Protein AF-A0A846PPT0-F1 (afdb_monomer)

Radius of gyration: 14.46 Å; Cα contacts (8 Å, |Δi|>4): 145; chains: 1; bounding box: 34×31×43 Å

Secondary structure (DSSP, 8-state):
--TTHHHHHHHHHHHHHHHHHTT--EEEPTTTTTS-BTTBTT-SEEETTTEEEEEEEES-SS-----HHHHHHHHTTS-SEEEEEETT-S--EEEEHHHHHHHHHHHHHTT-

Mean predicted aligned error: 6.49 Å

Nearest PDB structures (foldseek):
  4tkd-assembly1_B  TM=4.671E-01  e=8.811E-03  Saccharolobus solfataricus P2
  7zrz-assembly1_CP1  TM=5.726E-01  e=1.284E-01  Homo sapiens
  6p78-assembly1_A  TM=3.214E-01  e=3.419E+00  Thomasclavelia spiroformis DSM 1552

pLDDT: mean 82.89, std 12.21, range [38.38, 95.19]

Sequence (112 aa):
MVKSYARGRRFEYHVVDKLAKHGIRSRRVALSGRQPSEDIPNADIVVEEKFLGKAKTTKAKKYVSFPEKEILELENKELNFLVFNFSRTNPFVVIRFEDFAELVKLWKERKG

Structure (mmCIF, N/CA/C/O backbone):
data_AF-A0A846PPT0-F1
#
_entry.id   AF-A0A846PPT0-F1
#
loop_
_atom_site.group_PDB
_atom_site.id
_atom_site.type_symbol
_atom_site.label_atom_id
_atom_site.label_alt_id
_atom_site.label_comp_id
_atom_site.label_asym_id
_atom_site.label_entity_id
_atom_site.label_se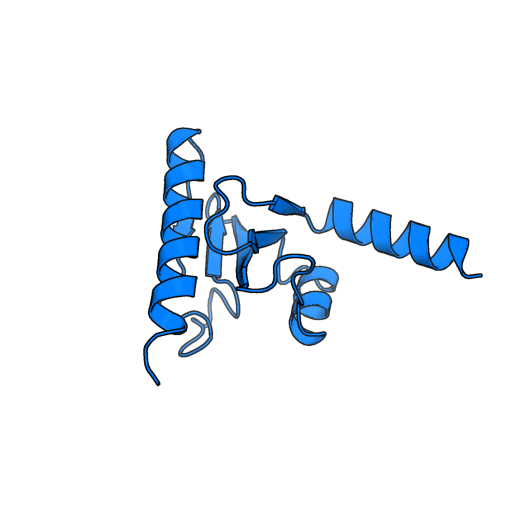q_id
_atom_site.pdbx_PDB_ins_code
_atom_site.Cartn_x
_atom_site.Cartn_y
_atom_site.Cartn_z
_atom_site.occupancy
_atom_site.B_iso_or_equiv
_atom_site.auth_seq_id
_atom_site.auth_comp_id
_atom_site.auth_asym_id
_atom_site.auth_atom_id
_atom_site.pdbx_PDB_model_num
ATOM 1 N N . MET A 1 1 ? 4.794 8.651 -24.403 1.00 38.38 1 MET A N 1
ATOM 2 C CA . MET A 1 1 ? 4.647 8.838 -22.937 1.00 38.38 1 MET A CA 1
ATOM 3 C C . MET A 1 1 ? 3.668 7.848 -22.257 1.00 38.38 1 MET A C 1
ATOM 5 O O . MET A 1 1 ? 3.100 8.157 -21.224 1.00 38.38 1 MET A O 1
ATOM 9 N N . VAL A 1 2 ? 3.525 6.599 -22.739 1.00 44.81 2 VAL A N 1
ATOM 10 C CA . VAL A 1 2 ? 2.479 5.644 -22.268 1.00 44.81 2 VAL A CA 1
ATOM 11 C C . VAL A 1 2 ? 3.027 4.508 -21.369 1.00 44.81 2 VAL A C 1
ATOM 13 O O . VAL A 1 2 ? 2.281 3.778 -20.723 1.00 44.81 2 VAL A O 1
ATOM 16 N N . LYS A 1 3 ? 4.356 4.357 -21.266 1.00 45.97 3 LYS A N 1
ATOM 17 C CA . LYS A 1 3 ? 4.997 3.164 -20.669 1.00 45.97 3 LYS A CA 1
ATOM 18 C C . LYS A 1 3 ? 4.944 3.081 -19.129 1.00 45.97 3 LYS A C 1
ATOM 20 O O . LYS A 1 3 ? 5.145 1.988 -18.601 1.00 45.97 3 LYS A O 1
ATOM 25 N N . SER A 1 4 ? 4.705 4.187 -18.414 1.00 59.22 4 SER A N 1
ATOM 26 C CA . SER A 1 4 ? 4.700 4.203 -16.935 1.00 59.22 4 SER A CA 1
ATOM 27 C C . SER A 1 4 ? 3.398 3.633 -16.352 1.00 59.22 4 SER A C 1
ATOM 29 O O . SER A 1 4 ? 3.433 2.740 -15.508 1.00 59.22 4 SER A O 1
ATOM 31 N N . TYR A 1 5 ? 2.246 4.038 -16.898 1.00 63.97 5 TYR A N 1
ATOM 32 C CA . TYR A 1 5 ? 0.921 3.603 -16.431 1.00 63.97 5 TYR A CA 1
ATOM 33 C C . TYR A 1 5 ? 0.687 2.097 -16.582 1.00 63.97 5 TYR A C 1
ATOM 35 O O . TYR A 1 5 ? 0.180 1.446 -15.674 1.00 63.97 5 TYR A O 1
ATOM 43 N N . ALA A 1 6 ? 1.132 1.511 -17.696 1.00 77.75 6 ALA A N 1
ATOM 44 C CA . ALA A 1 6 ? 1.032 0.068 -17.919 1.00 77.75 6 ALA A CA 1
ATOM 45 C C . ALA A 1 6 ? 1.857 -0.759 -16.913 1.00 77.75 6 ALA A C 1
ATOM 47 O O . ALA A 1 6 ? 1.697 -1.975 -16.825 1.00 77.75 6 ALA A O 1
ATOM 48 N N . ARG A 1 7 ? 2.796 -0.136 -16.192 1.00 82.62 7 ARG A N 1
ATOM 49 C CA . ARG A 1 7 ? 3.618 -0.810 -15.186 1.00 82.62 7 ARG A CA 1
ATOM 50 C C . ARG A 1 7 ? 2.969 -0.775 -13.807 1.00 82.62 7 ARG A C 1
ATOM 52 O O . ARG A 1 7 ? 2.876 -1.838 -13.208 1.00 82.62 7 ARG A O 1
ATOM 59 N N . GLY A 1 8 ? 2.502 0.393 -13.359 1.00 86.38 8 GLY A N 1
ATOM 60 C CA . GLY A 1 8 ? 1.742 0.520 -12.106 1.00 86.38 8 GLY A CA 1
ATOM 61 C C . GLY A 1 8 ? 0.535 -0.415 -12.103 1.00 86.38 8 GLY A C 1
ATOM 62 O O . GLY A 1 8 ? 0.443 -1.298 -11.259 1.00 86.38 8 GLY A O 1
ATOM 63 N N . ARG A 1 9 ? -0.246 -0.386 -13.190 1.00 88.12 9 ARG A N 1
ATOM 64 C CA . ARG A 1 9 ? -1.396 -1.281 -13.363 1.00 88.12 9 ARG A CA 1
ATOM 65 C C . ARG A 1 9 ? -1.033 -2.764 -13.269 1.00 88.12 9 ARG A C 1
ATOM 67 O O . ARG A 1 9 ? -1.735 -3.541 -12.634 1.00 88.12 9 ARG A O 1
ATOM 74 N N . ARG A 1 10 ? 0.062 -3.192 -13.907 1.00 89.31 10 ARG A N 1
ATOM 75 C CA . ARG A 1 10 ? 0.518 -4.592 -13.811 1.00 89.31 10 ARG A CA 1
ATOM 76 C C . ARG A 1 10 ? 0.918 -4.966 -12.390 1.00 89.3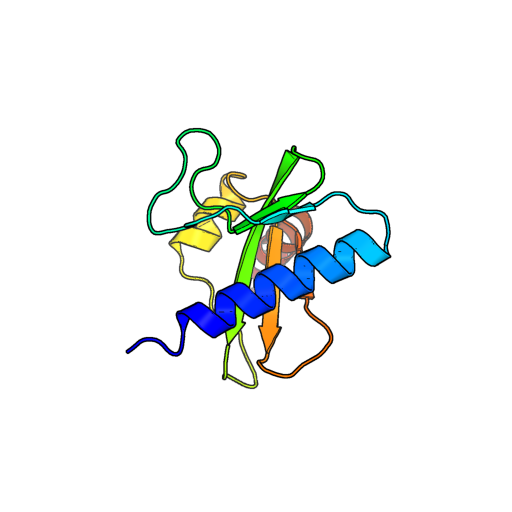1 10 ARG A C 1
ATOM 78 O O . ARG A 1 10 ? 0.663 -6.089 -11.976 1.00 89.31 10 ARG A O 1
ATOM 85 N N . PHE A 1 11 ? 1.531 -4.039 -11.662 1.00 90.81 11 PHE A N 1
ATOM 86 C CA . PHE A 1 11 ? 1.889 -4.257 -10.269 1.00 90.81 11 PHE A CA 1
ATOM 87 C C . PHE A 1 11 ? 0.649 -4.381 -9.376 1.00 90.81 11 PHE A C 1
ATOM 89 O O . PHE A 1 11 ? 0.550 -5.345 -8.632 1.00 90.81 11 PHE A O 1
ATOM 96 N N . GLU A 1 12 ? -0.337 -3.499 -9.520 1.00 92.19 12 GLU A N 1
ATOM 97 C CA . GLU A 1 12 ? -1.623 -3.626 -8.821 1.00 92.19 12 GLU A CA 1
ATOM 98 C C . GLU A 1 12 ? -2.303 -4.982 -9.096 1.00 92.19 12 GLU A C 1
ATOM 100 O O . GLU A 1 12 ? -2.775 -5.626 -8.166 1.00 92.19 12 GLU A O 1
ATOM 105 N N . TYR A 1 13 ? -2.332 -5.445 -10.362 1.00 92.44 13 TYR A N 1
ATOM 106 C CA . TYR A 1 13 ? -2.892 -6.767 -10.706 1.00 92.44 13 TYR A CA 1
ATOM 107 C C . TYR A 1 13 ? -2.128 -7.864 -9.971 1.00 92.44 13 TYR A C 1
ATOM 109 O O . TYR A 1 13 ? -2.729 -8.735 -9.361 1.00 92.44 13 TYR A O 1
ATOM 117 N N . HIS A 1 14 ? -0.799 -7.779 -9.985 1.00 91.88 14 HIS A N 1
ATOM 118 C CA . HIS A 1 14 ? 0.050 -8.743 -9.311 1.00 91.88 14 HIS A CA 1
ATOM 119 C C . HIS A 1 14 ? -0.193 -8.803 -7.794 1.00 91.88 14 HIS A C 1
ATOM 121 O O . HIS A 1 14 ? -0.191 -9.897 -7.232 1.00 91.88 14 HIS A O 1
ATOM 127 N N . VAL A 1 15 ? -0.414 -7.659 -7.135 1.00 92.81 15 VAL A N 1
ATOM 128 C CA . VAL A 1 15 ? -0.759 -7.615 -5.705 1.00 92.81 15 VAL A CA 1
ATOM 129 C C . VAL A 1 15 ? -2.104 -8.298 -5.458 1.00 92.81 15 VAL A C 1
ATOM 131 O O . VAL A 1 15 ? -2.172 -9.190 -4.616 1.00 92.81 15 VAL A O 1
ATOM 134 N N . VAL A 1 16 ? -3.142 -7.944 -6.223 1.00 93.94 16 VAL A N 1
ATOM 135 C CA . VAL A 1 16 ? -4.481 -8.552 -6.109 1.00 93.94 16 VAL A CA 1
ATOM 136 C C . VAL A 1 16 ? -4.427 -10.066 -6.338 1.00 93.94 16 VAL A C 1
ATOM 138 O O . VAL A 1 16 ? -4.927 -10.827 -5.514 1.00 93.94 16 VAL A O 1
ATOM 141 N N . ASP A 1 17 ? -3.741 -10.524 -7.388 1.00 93.69 17 ASP A N 1
ATOM 142 C CA . ASP A 1 17 ? -3.581 -11.953 -7.691 1.00 93.69 17 AS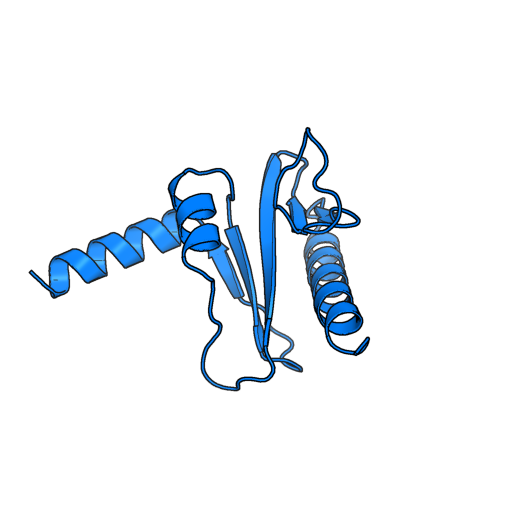P A CA 1
ATOM 143 C C . ASP A 1 17 ? -2.870 -12.704 -6.558 1.00 93.69 17 ASP A C 1
ATOM 145 O O . ASP A 1 17 ? -3.186 -13.857 -6.260 1.00 93.69 17 ASP A O 1
ATOM 149 N N . LYS A 1 18 ? -1.873 -12.074 -5.928 1.00 92.31 18 LYS A N 1
ATOM 150 C CA . LYS A 1 18 ? -1.153 -12.656 -4.791 1.00 92.31 18 LYS A CA 1
ATOM 151 C C . LYS A 1 18 ? -2.044 -12.757 -3.560 1.00 92.31 18 LYS A C 1
ATOM 153 O O . LYS A 1 18 ? -2.070 -13.819 -2.952 1.00 92.31 18 LYS A O 1
ATOM 158 N N . LEU A 1 19 ? -2.789 -11.707 -3.225 1.00 92.50 19 LEU A N 1
ATOM 159 C CA . LEU A 1 19 ? -3.747 -11.726 -2.116 1.00 92.50 19 LEU A CA 1
ATOM 160 C C . LEU A 1 19 ? -4.828 -12.797 -2.332 1.00 92.50 19 LEU A C 1
ATOM 162 O O . LEU A 1 19 ? -5.080 -13.600 -1.436 1.00 92.50 19 LEU A O 1
ATOM 166 N N . ALA A 1 20 ? -5.366 -12.898 -3.550 1.00 92.69 20 ALA A N 1
ATOM 167 C CA . ALA A 1 20 ? -6.352 -13.913 -3.911 1.00 92.69 20 ALA A CA 1
ATOM 168 C C . ALA A 1 20 ? -5.819 -15.348 -3.739 1.00 92.69 20 ALA A C 1
ATOM 170 O O . ALA A 1 20 ? -6.527 -16.209 -3.222 1.00 92.69 20 ALA A O 1
ATOM 171 N N . LYS A 1 21 ? -4.549 -15.610 -4.089 1.00 93.31 21 LYS A N 1
ATOM 172 C CA . LYS A 1 21 ? -3.891 -16.915 -3.854 1.00 93.31 21 LYS A CA 1
ATOM 173 C C . LYS A 1 21 ? -3.786 -17.297 -2.377 1.00 93.31 21 LYS A C 1
ATOM 175 O O . LYS A 1 21 ? -3.623 -18.474 -2.076 1.00 93.31 21 LYS A O 1
ATOM 180 N N . HIS A 1 22 ? -3.872 -16.321 -1.480 1.00 92.31 22 HIS A N 1
ATOM 181 C CA . HIS A 1 22 ? -3.903 -16.523 -0.034 1.00 92.31 22 HIS A CA 1
ATOM 182 C C . HIS A 1 22 ? -5.324 -16.442 0.549 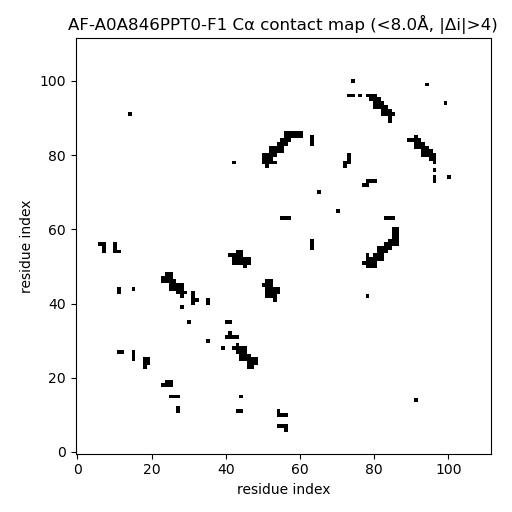1.00 92.31 22 HIS A C 1
ATOM 184 O O . HIS A 1 22 ? -5.475 -16.384 1.764 1.00 92.31 22 HIS A O 1
ATOM 190 N N . GLY A 1 23 ? -6.364 -16.441 -0.293 1.00 94.38 23 GLY A N 1
ATOM 191 C CA . GLY A 1 23 ? -7.761 -16.390 0.147 1.00 94.38 23 GLY A CA 1
ATOM 192 C C . GLY A 1 23 ? -8.231 -15.013 0.620 1.00 94.38 23 GLY A C 1
ATOM 193 O O . GLY A 1 23 ? -9.297 -14.914 1.216 1.00 94.38 23 GLY A O 1
ATOM 194 N N . ILE A 1 24 ? -7.462 -13.953 0.359 1.00 94.06 24 ILE A N 1
ATOM 195 C CA . ILE A 1 24 ? -7.793 -12.587 0.773 1.00 94.06 24 ILE A CA 1
ATOM 196 C C . ILE A 1 24 ? -8.569 -11.905 -0.354 1.00 94.06 24 ILE A C 1
ATOM 198 O O . ILE A 1 24 ? -8.068 -11.774 -1.479 1.00 94.06 24 ILE A O 1
ATOM 202 N N . ARG A 1 25 ? -9.785 -11.435 -0.060 1.00 95.19 25 ARG A N 1
ATOM 203 C CA . ARG A 1 25 ? -10.607 -10.722 -1.042 1.00 95.19 25 ARG A CA 1
ATOM 204 C C . ARG A 1 25 ? -10.010 -9.346 -1.274 1.00 95.19 25 ARG A C 1
ATOM 206 O O . ARG A 1 25 ? -9.825 -8.560 -0.347 1.00 95.19 25 ARG A O 1
ATOM 213 N N . SER A 1 26 ? -9.702 -9.044 -2.526 1.00 94.94 26 SER A N 1
ATOM 214 C CA . SER A 1 26 ? -9.165 -7.744 -2.901 1.00 94.94 26 SER A CA 1
ATOM 215 C C . SER A 1 26 ? -9.537 -7.385 -4.328 1.00 94.94 26 SER A C 1
ATOM 217 O O . SER A 1 26 ? -9.799 -8.254 -5.162 1.00 94.94 26 SER A O 1
ATOM 219 N N . ARG A 1 27 ? -9.556 -6.087 -4.613 1.00 93.69 27 ARG A N 1
ATOM 220 C CA . ARG A 1 27 ? -9.782 -5.551 -5.953 1.00 93.69 27 ARG A CA 1
ATOM 221 C C . ARG A 1 27 ? -8.959 -4.296 -6.167 1.00 93.69 27 ARG A C 1
ATOM 223 O O . ARG A 1 27 ? -8.570 -3.613 -5.223 1.00 93.69 27 ARG A O 1
ATOM 230 N N . ARG A 1 28 ? -8.739 -3.964 -7.434 1.00 92.00 28 ARG A N 1
ATOM 231 C CA . ARG A 1 28 ? -8.226 -2.645 -7.800 1.00 92.00 28 ARG A CA 1
ATOM 232 C C . ARG A 1 28 ? -9.324 -1.594 -7.780 1.00 92.00 28 ARG A C 1
ATOM 234 O O . ARG A 1 28 ? -10.491 -1.900 -8.029 1.00 92.00 28 ARG A O 1
ATOM 241 N N . VAL A 1 29 ? -8.912 -0.349 -7.615 1.00 88.25 29 VAL A N 1
ATOM 242 C CA . VAL A 1 29 ? -9.729 0.819 -7.925 1.00 88.25 29 VAL A CA 1
ATOM 243 C C . VAL A 1 29 ? -9.416 1.237 -9.360 1.00 88.25 29 VAL A C 1
ATOM 245 O O . VAL A 1 29 ? -8.270 1.515 -9.718 1.00 88.25 29 VAL A O 1
ATOM 248 N N . ALA A 1 30 ? -10.419 1.210 -10.236 1.00 75.56 30 ALA A N 1
ATOM 249 C CA . ALA A 1 30 ? -10.230 1.655 -11.611 1.00 75.56 30 ALA A CA 1
ATOM 250 C C . ALA A 1 30 ? -9.982 3.170 -11.638 1.00 75.56 30 ALA A C 1
ATOM 252 O O . ALA A 1 30 ? -10.637 3.916 -10.924 1.00 75.56 30 ALA A O 1
ATOM 253 N N . LEU A 1 31 ? -9.053 3.622 -12.489 1.00 70.19 31 LEU A N 1
ATOM 254 C CA . LEU A 1 31 ? -8.757 5.049 -12.690 1.00 70.19 31 LEU A CA 1
ATOM 255 C C . LEU A 1 31 ? -8.316 5.805 -11.420 1.00 70.19 31 LEU A C 1
ATOM 257 O O . LEU A 1 31 ? -8.405 7.036 -11.401 1.00 70.19 31 LEU A O 1
ATOM 261 N N . SER A 1 32 ? -7.771 5.103 -10.418 1.00 64.44 32 SER A N 1
ATOM 262 C CA . SER A 1 32 ? -7.172 5.719 -9.231 1.00 64.44 32 SER A CA 1
ATOM 263 C C . SER A 1 32 ? -6.185 6.828 -9.641 1.00 64.44 32 SER A C 1
ATOM 265 O O . SER A 1 32 ? -5.304 6.650 -10.488 1.00 64.44 32 SER A O 1
ATOM 267 N N . GLY A 1 33 ? -6.426 8.049 -9.155 1.00 58.53 33 GLY A N 1
ATOM 268 C CA . GLY A 1 33 ? -5.648 9.250 -9.491 1.00 58.53 33 GLY A CA 1
ATOM 269 C C . GLY A 1 33 ? -6.009 9.981 -10.797 1.00 58.53 33 GLY A C 1
ATOM 270 O O . GLY A 1 33 ? -5.458 11.052 -11.041 1.00 58.53 33 GLY A O 1
ATOM 271 N N . ARG A 1 34 ? -6.917 9.458 -11.636 1.00 60.50 34 ARG A N 1
ATOM 272 C CA . ARG A 1 34 ? -7.480 10.177 -12.806 1.00 60.50 34 ARG A CA 1
ATOM 273 C C . ARG A 1 34 ? -8.931 10.591 -12.594 1.00 60.50 34 ARG A C 1
ATOM 275 O O . ARG A 1 34 ? -9.304 11.692 -12.977 1.00 60.50 34 ARG A O 1
ATOM 282 N N . GLN A 1 35 ? -9.718 9.696 -12.008 1.00 60.03 35 GLN A N 1
ATOM 283 C CA . GLN A 1 35 ? -11.099 9.917 -11.592 1.00 60.03 35 GLN A CA 1
ATOM 284 C C . GLN A 1 35 ? -11.277 9.172 -10.268 1.00 60.03 35 GLN A C 1
ATOM 286 O O . GLN A 1 35 ? -11.670 8.006 -10.276 1.00 60.03 35 GLN A O 1
ATOM 291 N N . PRO A 1 36 ? -10.879 9.786 -9.139 1.00 60.91 36 PRO A N 1
ATOM 292 C CA . PRO A 1 36 ? -11.187 9.222 -7.834 1.00 60.91 36 PRO A CA 1
ATOM 293 C C . PRO A 1 36 ? -12.711 9.093 -7.729 1.00 60.91 36 PRO A C 1
ATOM 295 O O . PRO A 1 36 ? -13.416 10.063 -8.001 1.00 60.91 36 PRO A O 1
ATOM 298 N N . SER A 1 37 ? -13.221 7.910 -7.384 1.00 61.62 37 SER A N 1
ATOM 299 C CA . SER A 1 37 ? -14.635 7.786 -7.021 1.00 61.62 37 SER A CA 1
ATOM 300 C C . SER A 1 37 ? -14.873 8.543 -5.720 1.00 61.62 37 SER A C 1
ATOM 302 O O . SER A 1 37 ? -14.013 8.494 -4.838 1.00 61.62 37 SER A O 1
ATOM 304 N N . GLU A 1 38 ? -16.033 9.185 -5.579 1.00 59.38 38 GLU A N 1
ATOM 305 C CA . GLU A 1 38 ? -16.414 9.880 -4.340 1.00 59.38 38 GLU A CA 1
ATOM 306 C C . GLU A 1 38 ? -16.322 8.950 -3.118 1.00 59.38 38 GLU A C 1
ATOM 308 O O . GLU A 1 38 ? -15.833 9.359 -2.070 1.00 59.38 38 GLU A O 1
ATOM 313 N N . ASP A 1 39 ? -16.659 7.669 -3.298 1.00 61.16 39 ASP A N 1
ATOM 314 C CA . ASP A 1 39 ? -16.669 6.665 -2.229 1.00 61.16 39 ASP A CA 1
ATOM 315 C C . ASP A 1 39 ? -15.281 6.122 -1.848 1.00 61.16 39 ASP A C 1
ATOM 317 O O . ASP A 1 39 ? -15.115 5.517 -0.790 1.00 61.16 39 ASP A O 1
ATOM 321 N N . ILE A 1 40 ? -14.278 6.272 -2.723 1.00 66.94 40 ILE A N 1
ATOM 322 C CA . ILE A 1 40 ? -12.931 5.699 -2.530 1.00 66.94 40 ILE A CA 1
ATOM 323 C C . ILE A 1 40 ? -11.882 6.675 -3.078 1.00 66.94 40 ILE A C 1
ATOM 325 O O . ILE A 1 40 ? -11.247 6.419 -4.113 1.00 66.94 40 ILE A O 1
ATOM 329 N N . PRO A 1 41 ? -11.703 7.831 -2.421 1.00 69.56 41 PRO A N 1
ATOM 330 C CA . PRO A 1 41 ? -10.713 8.793 -2.854 1.00 69.56 41 PRO A CA 1
ATOM 331 C C . PRO A 1 41 ? -9.303 8.213 -2.665 1.00 69.56 41 PRO A C 1
ATOM 333 O O . PRO A 1 41 ? -8.947 7.695 -1.614 1.00 69.56 41 PRO A O 1
ATOM 336 N N . ASN A 1 42 ? -8.471 8.331 -3.700 1.00 77.94 42 ASN A N 1
ATOM 337 C CA . ASN A 1 42 ? -7.009 8.182 -3.628 1.00 77.94 42 ASN A CA 1
ATOM 338 C C . ASN A 1 42 ? -6.418 6.793 -3.286 1.00 77.94 42 ASN A C 1
ATOM 340 O O . ASN A 1 42 ? -5.206 6.712 -3.073 1.00 77.94 42 ASN A O 1
ATOM 344 N N . ALA A 1 43 ? -7.193 5.705 -3.329 1.00 88.94 43 ALA A N 1
ATOM 345 C CA . ALA A 1 43 ? -6.673 4.337 -3.185 1.00 88.94 43 ALA A CA 1
ATOM 346 C C . ALA A 1 43 ? -6.467 3.637 -4.541 1.00 88.94 43 ALA A C 1
ATOM 348 O O . ALA A 1 43 ? -7.218 3.871 -5.485 1.00 88.94 43 ALA A O 1
ATOM 349 N N . ASP A 1 44 ? -5.483 2.736 -4.622 1.00 91.31 44 ASP A N 1
ATOM 350 C CA . ASP A 1 44 ? -5.250 1.875 -5.794 1.00 91.31 44 ASP A CA 1
ATOM 351 C C . ASP A 1 44 ? -5.841 0.471 -5.601 1.00 91.31 44 ASP A C 1
ATOM 353 O O . ASP A 1 44 ? -6.236 -0.194 -6.564 1.00 91.31 44 ASP A O 1
ATOM 357 N N . ILE A 1 45 ? -5.882 0.001 -4.352 1.00 92.19 45 ILE A N 1
ATOM 358 C CA . ILE A 1 45 ? -6.296 -1.350 -3.969 1.00 92.19 45 ILE A CA 1
ATOM 359 C C . ILE A 1 45 ? -7.244 -1.258 -2.776 1.00 92.19 45 ILE A C 1
ATOM 361 O O . ILE A 1 45 ? -7.002 -0.500 -1.839 1.00 92.19 45 ILE A O 1
ATOM 365 N N . VAL A 1 46 ? -8.293 -2.074 -2.808 1.00 93.06 46 VAL A N 1
ATOM 366 C CA . VAL A 1 46 ? -9.205 -2.306 -1.687 1.00 93.06 46 VAL A CA 1
ATOM 367 C C . VAL A 1 46 ? -9.085 -3.765 -1.272 1.00 93.06 46 VAL A C 1
ATOM 369 O O . VAL A 1 46 ? -9.121 -4.657 -2.122 1.00 93.06 46 VAL A O 1
ATOM 372 N N . VAL A 1 47 ? -8.948 -4.008 0.026 1.00 93.06 47 VAL A N 1
ATOM 373 C CA . VAL A 1 47 ? -8.889 -5.340 0.633 1.00 93.06 47 VAL A CA 1
ATOM 374 C C . VAL A 1 47 ? -10.070 -5.501 1.587 1.00 93.06 47 VAL A C 1
ATOM 376 O O . VAL A 1 47 ? -10.339 -4.619 2.402 1.00 93.06 47 VAL A O 1
ATOM 379 N N . GLU A 1 48 ? -10.789 -6.616 1.466 1.00 93.19 48 GLU A N 1
ATOM 380 C CA . GLU A 1 48 ? -11.975 -6.953 2.269 1.00 93.19 48 GLU A CA 1
ATOM 381 C C . GLU A 1 48 ? -13.047 -5.843 2.309 1.00 93.19 48 GLU A C 1
ATOM 383 O O . GLU A 1 48 ? -13.734 -5.679 3.312 1.00 93.19 48 GLU A O 1
ATOM 388 N N . GLU A 1 49 ? -13.165 -5.048 1.235 1.00 89.12 49 GLU A N 1
ATOM 389 C CA . GLU A 1 49 ? -14.057 -3.871 1.129 1.00 89.12 49 GLU A CA 1
ATOM 390 C C . GLU A 1 49 ? -13.877 -2.817 2.240 1.00 89.12 49 GLU A C 1
ATOM 392 O O . GLU A 1 49 ? -14.720 -1.942 2.419 1.00 89.12 49 GLU A O 1
ATOM 397 N N . LYS A 1 50 ? -12.766 -2.880 2.983 1.00 89.75 50 LYS A N 1
ATOM 398 C CA . LYS A 1 50 ? -12.520 -2.038 4.159 1.00 89.75 50 LYS A CA 1
ATOM 399 C C . LYS A 1 50 ? -11.161 -1.358 4.133 1.00 89.75 50 LYS A C 1
ATOM 401 O O . LYS A 1 50 ? -11.056 -0.200 4.517 1.00 89.75 50 LYS A O 1
ATOM 406 N N . PHE A 1 51 ? -10.117 -2.084 3.747 1.00 91.94 51 PHE A N 1
ATOM 407 C CA . PHE A 1 51 ? -8.751 -1.590 3.846 1.00 91.94 51 PHE A CA 1
ATOM 408 C C . PHE A 1 51 ? -8.304 -0.997 2.518 1.00 91.94 51 PHE A C 1
ATOM 410 O O . PHE A 1 51 ? -8.250 -1.690 1.500 1.00 91.94 51 PHE A O 1
ATOM 417 N N . LEU A 1 52 ? -7.958 0.280 2.550 1.00 92.88 52 LEU A N 1
ATOM 418 C CA . LEU A 1 52 ? -7.518 1.060 1.409 1.00 92.88 52 LEU A CA 1
ATOM 419 C C . LEU A 1 52 ? -5.996 1.075 1.346 1.00 92.88 52 LEU A C 1
ATOM 421 O O . LEU A 1 52 ? -5.319 1.309 2.349 1.00 92.88 52 LEU A O 1
ATOM 425 N N . GL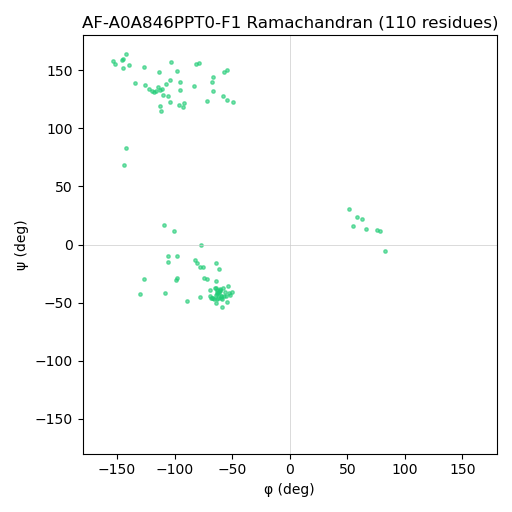Y A 1 53 ? -5.446 0.830 0.162 1.00 92.81 53 GLY A N 1
ATOM 426 C CA . GLY A 1 53 ? -4.007 0.812 -0.030 1.00 92.81 53 GLY A CA 1
ATOM 427 C C . GLY A 1 53 ? -3.548 1.459 -1.319 1.00 92.81 53 GLY A C 1
ATOM 428 O O . GLY A 1 53 ? -4.272 1.501 -2.319 1.00 92.81 53 GLY A O 1
ATOM 429 N N . LYS A 1 54 ? -2.304 1.937 -1.292 1.00 92.44 54 LYS A N 1
ATOM 430 C CA . LYS A 1 54 ? -1.650 2.575 -2.436 1.00 92.44 54 LYS A CA 1
ATOM 431 C C . LYS A 1 54 ? -0.469 1.758 -2.927 1.00 92.44 54 LYS A C 1
ATOM 433 O O . LYS A 1 54 ? 0.329 1.273 -2.125 1.00 92.44 54 LYS A O 1
ATOM 438 N N . ALA A 1 55 ? -0.360 1.598 -4.241 1.00 91.56 55 ALA A N 1
ATOM 439 C CA . ALA A 1 55 ? 0.576 0.684 -4.872 1.00 91.56 55 ALA A CA 1
ATOM 440 C C . ALA A 1 55 ? 1.660 1.434 -5.651 1.00 91.56 55 ALA A C 1
ATOM 442 O O . ALA A 1 55 ? 1.393 2.108 -6.645 1.00 91.56 55 ALA A O 1
ATOM 443 N N . LYS A 1 56 ? 2.929 1.257 -5.262 1.00 90.75 56 LYS A N 1
ATOM 444 C CA . LYS A 1 56 ? 4.070 1.854 -5.967 1.00 90.75 56 LYS A CA 1
ATOM 445 C C . LYS A 1 56 ? 5.085 0.852 -6.466 1.00 90.75 56 LYS A C 1
ATOM 447 O O . LYS A 1 56 ? 5.586 -0.001 -5.751 1.00 90.75 56 LYS A O 1
ATOM 452 N N . THR A 1 57 ? 5.485 1.030 -7.715 1.00 89.88 57 THR A N 1
ATOM 453 C CA . THR A 1 57 ? 6.597 0.291 -8.304 1.00 89.88 57 THR A CA 1
ATOM 454 C C . THR A 1 57 ? 7.607 1.264 -8.880 1.00 89.88 57 THR A C 1
ATOM 456 O O . THR A 1 57 ? 7.243 2.245 -9.532 1.00 89.88 57 THR A O 1
ATOM 459 N N . THR A 1 58 ? 8.893 1.006 -8.657 1.00 87.19 58 THR A N 1
ATOM 460 C CA . THR A 1 58 ? 9.973 1.883 -9.128 1.00 87.19 58 THR A CA 1
ATOM 461 C C . THR A 1 58 ? 11.018 1.123 -9.931 1.00 87.19 58 THR A C 1
ATOM 463 O O . THR A 1 58 ? 11.227 -0.070 -9.746 1.00 87.19 58 THR A O 1
ATOM 466 N N . LYS A 1 59 ? 11.708 1.814 -10.843 1.00 84.31 59 LYS A N 1
ATOM 467 C CA . LYS A 1 59 ? 12.928 1.292 -11.487 1.00 84.31 59 LYS A CA 1
ATOM 468 C C . LYS A 1 59 ? 14.169 1.444 -10.614 1.00 84.31 59 LYS A C 1
ATOM 470 O O . LYS A 1 59 ? 15.187 0.831 -10.931 1.00 84.31 59 LYS A O 1
ATOM 475 N N . ALA A 1 60 ? 14.103 2.286 -9.581 1.00 81.69 60 ALA A N 1
ATOM 476 C CA . ALA A 1 60 ? 15.186 2.407 -8.622 1.00 81.69 60 ALA A CA 1
ATOM 477 C C . ALA A 1 60 ? 15.467 1.032 -8.001 1.00 81.69 60 ALA A C 1
ATOM 479 O O . ALA A 1 60 ? 14.570 0.204 -7.881 1.00 81.69 60 ALA A O 1
ATOM 480 N N . LYS A 1 61 ? 16.726 0.777 -7.646 1.00 77.50 61 LYS A N 1
ATOM 481 C CA . LYS A 1 61 ? 17.143 -0.504 -7.051 1.00 77.50 61 LYS A CA 1
ATOM 482 C C . LYS A 1 61 ? 17.241 -0.461 -5.524 1.00 77.50 61 LYS A C 1
ATOM 484 O O . LYS A 1 61 ? 17.489 -1.495 -4.923 1.00 77.50 61 LYS A O 1
ATOM 489 N N . LYS A 1 62 ? 17.142 0.730 -4.920 1.00 81.88 62 LYS A N 1
ATOM 490 C CA . LYS A 1 62 ? 17.520 0.959 -3.515 1.00 81.88 62 LYS A CA 1
ATOM 491 C C . LYS A 1 62 ? 16.434 1.601 -2.655 1.00 81.88 62 LYS A C 1
ATOM 493 O O . LYS A 1 62 ? 16.408 1.349 -1.462 1.00 81.88 62 LYS A O 1
ATOM 498 N N . TYR A 1 63 ? 15.557 2.422 -3.230 1.00 82.62 63 TYR A N 1
ATOM 499 C CA . TYR A 1 63 ? 14.512 3.111 -2.473 1.00 82.62 63 TYR A CA 1
ATOM 500 C C . TYR A 1 63 ? 13.220 3.242 -3.279 1.00 82.62 63 TYR A C 1
ATOM 502 O O . TYR A 1 63 ? 13.250 3.307 -4.512 1.00 82.62 63 TYR A O 1
ATOM 510 N N . VAL A 1 64 ? 12.097 3.302 -2.568 1.00 85.81 64 VAL A N 1
ATOM 511 C CA . VAL A 1 64 ? 10.791 3.714 -3.090 1.00 85.81 64 VAL A CA 1
ATOM 512 C C . VAL A 1 64 ? 10.434 5.030 -2.418 1.00 85.81 64 VAL A C 1
ATOM 514 O O . VAL A 1 64 ? 10.602 5.166 -1.212 1.00 85.81 64 VAL A O 1
ATOM 517 N N . SER A 1 65 ? 9.994 6.011 -3.204 1.00 84.06 65 SER A N 1
ATOM 518 C CA . SER A 1 65 ? 9.577 7.313 -2.686 1.00 84.06 65 SER A CA 1
ATOM 519 C C . SER A 1 65 ? 8.058 7.424 -2.733 1.00 84.06 65 SER A C 1
ATOM 521 O O . SER A 1 65 ? 7.434 7.209 -3.780 1.00 84.06 65 SER A O 1
ATOM 523 N N . PHE A 1 66 ? 7.495 7.779 -1.585 1.00 84.81 66 PHE A N 1
ATOM 524 C CA . PHE A 1 66 ? 6.118 8.218 -1.430 1.00 84.81 66 PHE A CA 1
ATOM 525 C C . PHE A 1 66 ? 6.150 9.748 -1.243 1.00 84.81 66 PHE A C 1
ATOM 527 O O . PHE A 1 66 ? 6.880 10.224 -0.373 1.00 84.81 66 PHE A O 1
ATOM 534 N N . PRO A 1 67 ? 5.460 10.534 -2.092 1.00 86.62 67 PRO A N 1
ATOM 535 C CA . PRO A 1 67 ? 5.234 11.955 -1.885 1.00 86.62 67 PRO A CA 1
ATOM 536 C C . PRO A 1 67 ? 4.595 12.217 -0.527 1.00 86.62 67 PRO A C 1
ATOM 538 O O . PRO A 1 67 ? 3.789 11.416 -0.062 1.00 86.62 67 PRO A O 1
ATOM 541 N N . GLU A 1 68 ? 4.889 13.382 0.044 1.00 87.31 68 GLU A N 1
ATOM 542 C CA . GLU A 1 68 ? 4.366 13.830 1.339 1.00 87.31 68 GLU A CA 1
ATOM 543 C C . GLU A 1 68 ? 2.844 13.695 1.446 1.00 87.31 68 GLU A C 1
ATOM 545 O O . GLU A 1 68 ? 2.348 13.188 2.443 1.00 87.31 68 GLU A O 1
ATOM 550 N N . LYS A 1 69 ? 2.106 14.020 0.378 1.00 87.62 69 LYS A N 1
ATOM 551 C CA . LYS A 1 69 ? 0.652 13.822 0.322 1.00 87.62 69 LYS A CA 1
ATOM 552 C C . LYS A 1 69 ? 0.228 12.391 0.685 1.00 87.62 69 LYS A C 1
ATOM 554 O O . LYS A 1 69 ? -0.728 12.217 1.418 1.00 87.62 69 LYS A O 1
ATOM 559 N N . GLU A 1 70 ? 0.924 11.373 0.184 1.00 86.75 70 GLU A N 1
ATOM 560 C CA . GLU A 1 70 ? 0.574 9.967 0.448 1.00 86.75 70 GLU A CA 1
ATOM 561 C C . GLU A 1 70 ? 0.950 9.535 1.864 1.00 86.75 70 GLU A C 1
ATOM 563 O O . GLU A 1 70 ? 0.313 8.654 2.436 1.00 86.75 70 GLU A O 1
ATOM 568 N N . ILE A 1 71 ? 1.987 10.158 2.426 1.00 86.19 71 ILE A N 1
ATOM 569 C CA . ILE A 1 71 ? 2.347 9.975 3.829 1.00 86.19 71 ILE A CA 1
ATOM 570 C C . ILE A 1 71 ? 1.257 10.572 4.720 1.00 86.19 71 ILE A C 1
ATOM 572 O O . ILE A 1 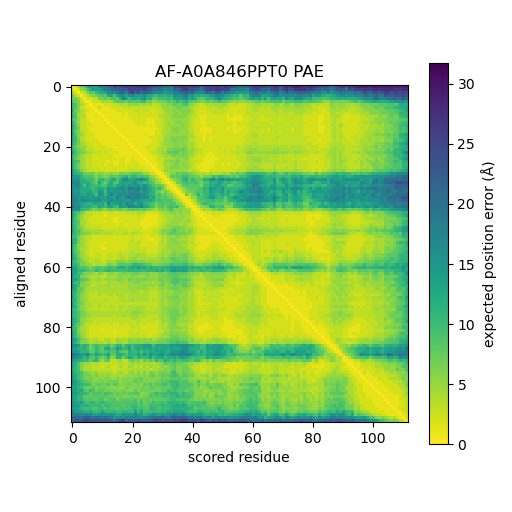71 ? 0.794 9.889 5.624 1.00 86.19 71 ILE A O 1
ATOM 576 N N . LEU A 1 72 ? 0.786 11.783 4.415 1.00 87.62 72 LEU A N 1
ATOM 577 C CA . LEU A 1 72 ? -0.318 12.422 5.133 1.00 87.62 72 LEU A CA 1
ATOM 578 C C . LEU A 1 72 ? -1.625 11.626 5.009 1.00 87.62 72 LEU A C 1
ATOM 580 O O . LEU A 1 72 ? -2.309 11.433 6.006 1.00 87.62 72 LEU A O 1
ATOM 584 N N . GLU A 1 73 ? -1.945 11.101 3.820 1.00 88.69 73 GLU A N 1
ATOM 585 C CA . GLU A 1 73 ? -3.092 10.198 3.613 1.00 88.69 73 GLU A CA 1
ATOM 586 C C . GLU A 1 73 ? -3.001 8.960 4.536 1.00 88.69 73 GLU A C 1
ATOM 588 O O . GLU A 1 73 ? -3.996 8.536 5.125 1.00 88.69 73 GLU A O 1
ATOM 593 N N . LEU A 1 74 ? -1.804 8.385 4.706 1.00 88.56 74 LEU A N 1
ATOM 594 C CA . LEU A 1 74 ? -1.577 7.267 5.626 1.00 88.56 74 LEU A CA 1
ATOM 595 C C . LEU A 1 74 ? -1.691 7.705 7.098 1.00 88.56 74 LEU A C 1
ATOM 597 O O . LEU A 1 74 ? -2.340 7.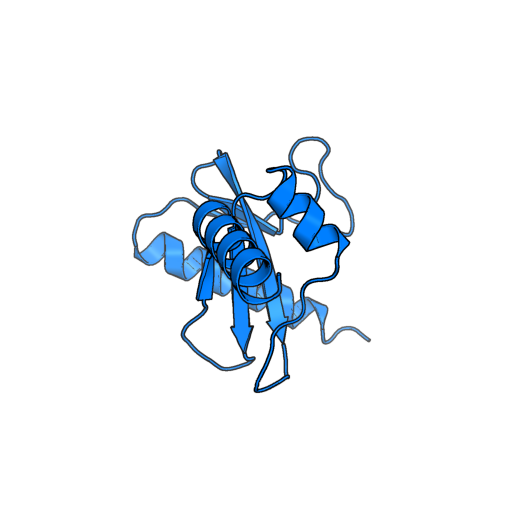022 7.885 1.00 88.56 74 LEU A O 1
ATOM 601 N N . GLU A 1 75 ? -1.108 8.847 7.473 1.00 85.94 75 GLU A N 1
ATOM 602 C CA . GLU A 1 75 ? -1.155 9.394 8.839 1.00 85.94 75 GLU A CA 1
ATOM 603 C C . GLU A 1 75 ? -2.579 9.753 9.291 1.00 85.94 75 GLU A C 1
ATOM 605 O O . GLU A 1 75 ? -2.968 9.459 10.424 1.00 85.94 75 GLU A O 1
ATOM 610 N N . ASN A 1 76 ? -3.381 10.311 8.383 1.00 88.00 76 ASN A N 1
ATOM 611 C CA . ASN A 1 76 ? -4.784 10.662 8.605 1.00 88.00 76 ASN A CA 1
ATOM 612 C C . ASN A 1 76 ? -5.731 9.452 8.559 1.00 88.00 76 ASN A C 1
ATOM 614 O O . ASN A 1 76 ? -6.935 9.615 8.754 1.00 88.00 76 ASN A O 1
ATOM 618 N N . LYS A 1 77 ? -5.209 8.238 8.321 1.00 86.12 77 LYS A N 1
ATOM 619 C CA . LYS A 1 77 ? -5.981 6.993 8.150 1.00 86.12 77 LYS A CA 1
ATOM 620 C C . LYS A 1 77 ? -6.928 7.003 6.942 1.00 86.12 77 LYS A C 1
ATOM 622 O O . LYS A 1 77 ? -7.877 6.221 6.902 1.00 86.12 77 LYS A O 1
ATOM 627 N N . GLU A 1 78 ? -6.661 7.850 5.951 1.00 89.06 78 GLU A N 1
ATOM 628 C CA . GLU A 1 78 ? -7.320 7.804 4.637 1.00 89.06 78 GLU A CA 1
ATOM 629 C C . GLU A 1 78 ? -6.826 6.590 3.832 1.00 89.06 78 GLU A C 1
ATOM 631 O O . GLU A 1 78 ? -7.562 6.003 3.040 1.00 89.06 78 GLU A O 1
ATOM 636 N N . LEU A 1 79 ? -5.582 6.171 4.081 1.00 90.69 79 LEU A N 1
ATOM 637 C CA . LEU A 1 79 ? -5.023 4.893 3.656 1.00 90.69 79 LEU A CA 1
ATOM 638 C C . LEU A 1 79 ? -4.728 4.020 4.876 1.00 90.69 79 LEU A C 1
ATOM 640 O O . LEU A 1 79 ? -4.352 4.504 5.940 1.00 90.69 79 LEU A O 1
ATOM 644 N N . ASN A 1 80 ? -4.840 2.706 4.707 1.00 93.25 80 ASN A N 1
ATOM 645 C CA . ASN A 1 80 ? -4.482 1.722 5.727 1.00 93.25 80 ASN A CA 1
ATOM 646 C C . ASN A 1 80 ? -3.088 1.135 5.502 1.00 93.25 80 ASN A C 1
ATOM 648 O O . ASN A 1 80 ? -2.434 0.710 6.454 1.00 93.25 80 ASN A O 1
ATOM 652 N N . PHE A 1 81 ? -2.636 1.067 4.248 1.00 93.25 81 PHE A N 1
ATOM 653 C CA . PHE A 1 81 ? -1.330 0.506 3.924 1.00 93.25 81 PHE A CA 1
ATOM 654 C C . PHE A 1 81 ? -0.731 1.069 2.635 1.00 93.25 81 PHE A C 1
ATOM 656 O O . PHE A 1 81 ? -1.419 1.514 1.715 1.00 93.25 81 PHE A O 1
ATOM 663 N N . LEU A 1 82 ? 0.5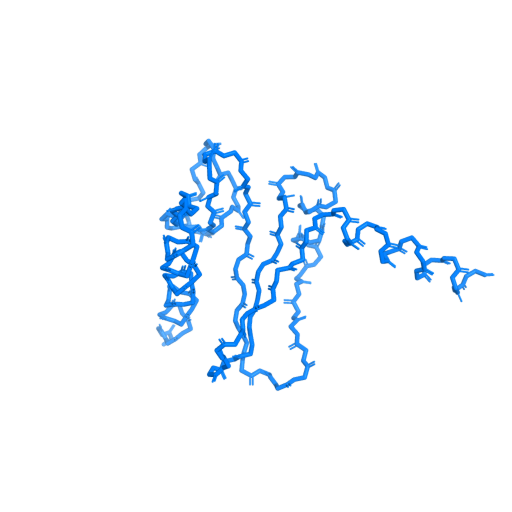89 0.965 2.543 1.00 93.06 82 LEU A N 1
ATOM 664 C CA . LEU A 1 82 ? 1.352 1.180 1.324 1.00 93.06 82 LEU A CA 1
ATOM 665 C C . LEU A 1 82 ? 1.919 -0.160 0.868 1.00 93.06 82 LEU A C 1
ATOM 667 O O . LEU A 1 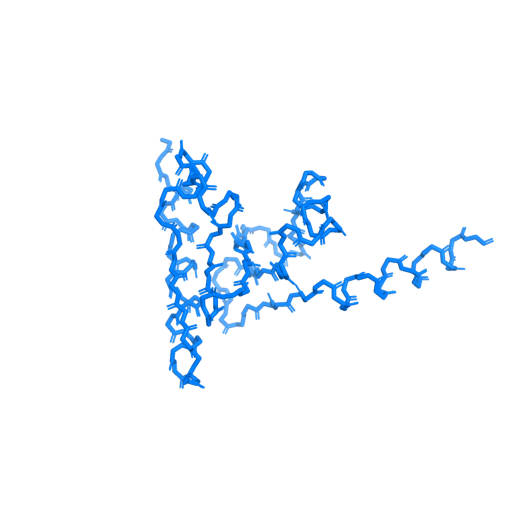82 ? 2.479 -0.910 1.664 1.00 93.06 82 LEU A O 1
ATOM 671 N N . VAL A 1 83 ? 1.804 -0.467 -0.420 1.00 92.94 83 VAL A N 1
ATOM 672 C CA . VAL A 1 83 ? 2.408 -1.659 -1.015 1.00 92.94 83 VAL A CA 1
ATOM 673 C C . VAL A 1 83 ? 3.381 -1.253 -2.104 1.00 92.94 83 VAL A C 1
ATOM 675 O O . VAL A 1 83 ? 3.068 -0.426 -2.963 1.00 92.94 83 VAL A O 1
ATOM 678 N N . PHE A 1 84 ? 4.585 -1.818 -2.091 1.00 93.25 84 PHE A N 1
ATOM 679 C CA . PHE A 1 84 ? 5.575 -1.483 -3.101 1.00 93.25 84 PHE A CA 1
ATOM 680 C C . PHE A 1 84 ? 6.483 -2.624 -3.513 1.00 93.25 84 PHE A C 1
ATOM 682 O O . PHE A 1 84 ? 6.702 -3.584 -2.780 1.00 93.25 84 PHE A O 1
ATOM 689 N N . ASN A 1 85 ? 7.072 -2.487 -4.696 1.00 90.19 85 ASN A N 1
ATOM 690 C CA . ASN A 1 85 ? 8.189 -3.321 -5.107 1.00 90.19 85 ASN A CA 1
ATOM 691 C C . ASN A 1 85 ? 9.234 -2.545 -5.911 1.00 90.19 85 ASN A C 1
ATOM 693 O O . ASN A 1 85 ? 8.996 -1.461 -6.459 1.00 90.19 85 ASN A O 1
ATOM 697 N N . PHE A 1 86 ? 10.407 -3.157 -6.026 1.00 87.31 86 PHE A N 1
ATOM 698 C CA . PHE A 1 86 ? 11.370 -2.787 -7.045 1.00 87.31 86 PHE A CA 1
ATOM 699 C C . PHE A 1 86 ? 10.985 -3.497 -8.345 1.00 87.31 86 PHE A C 1
ATOM 701 O O . PHE A 1 86 ? 10.598 -4.663 -8.375 1.00 87.31 86 PHE A O 1
ATOM 708 N N . SER A 1 87 ? 11.040 -2.787 -9.464 1.00 73.00 87 SER A N 1
ATOM 709 C CA . SER A 1 87 ? 10.644 -3.319 -10.764 1.00 73.00 87 SER A CA 1
ATOM 710 C C . SER A 1 87 ? 11.405 -4.615 -11.053 1.00 73.00 87 SER A C 1
ATOM 712 O O . SER A 1 87 ? 12.628 -4.583 -11.156 1.00 73.00 87 SER A O 1
ATOM 714 N N . ARG A 1 88 ? 10.666 -5.699 -11.333 1.00 67.31 88 ARG A N 1
ATOM 715 C CA . ARG A 1 88 ? 11.170 -7.070 -11.574 1.00 67.31 88 ARG A CA 1
ATOM 716 C C . ARG A 1 88 ? 11.554 -7.864 -10.312 1.00 67.31 88 ARG A C 1
ATOM 718 O O . ARG A 1 88 ? 12.136 -8.932 -10.463 1.00 67.31 88 ARG A O 1
ATOM 725 N N . THR A 1 89 ? 11.207 -7.412 -9.104 1.00 71.56 89 THR A N 1
ATOM 726 C CA . THR A 1 89 ? 11.292 -8.244 -7.888 1.00 71.56 89 THR A CA 1
ATOM 727 C C . THR A 1 89 ? 9.943 -8.890 -7.578 1.00 71.56 89 THR A C 1
ATOM 729 O O . THR A 1 89 ? 8.895 -8.268 -7.759 1.00 71.56 89 THR A O 1
ATOM 732 N N . ASN A 1 90 ? 9.979 -10.158 -7.153 1.00 65.81 90 ASN A N 1
ATOM 733 C CA . ASN A 1 90 ? 8.795 -10.980 -6.875 1.00 65.81 90 ASN A CA 1
ATOM 734 C C . ASN A 1 90 ? 8.564 -11.262 -5.374 1.00 65.81 90 ASN A C 1
ATOM 736 O O . ASN A 1 90 ? 7.763 -12.133 -5.036 1.00 65.81 90 ASN A O 1
ATOM 740 N N . PRO A 1 91 ? 9.198 -10.500 -4.468 1.00 78.88 91 PRO A N 1
ATOM 741 C CA . PRO A 1 91 ? 8.433 -10.013 -3.332 1.00 78.88 91 PRO A CA 1
ATOM 742 C C . PRO A 1 91 ? 8.098 -8.531 -3.507 1.00 78.88 91 PRO A C 1
ATOM 744 O O . PRO A 1 91 ? 8.905 -7.734 -4.004 1.00 78.88 91 PRO A O 1
ATOM 747 N N . PHE A 1 92 ? 6.884 -8.185 -3.089 1.00 83.62 92 PHE A N 1
ATOM 748 C CA . PHE A 1 92 ? 6.507 -6.828 -2.728 1.00 83.62 92 PHE A CA 1
ATOM 749 C C . PHE A 1 92 ? 6.471 -6.715 -1.207 1.00 83.62 92 PHE A C 1
ATOM 751 O O . PHE A 1 92 ? 6.329 -7.714 -0.504 1.00 83.62 92 PHE A O 1
ATOM 758 N N . VAL A 1 93 ? 6.614 -5.495 -0.716 1.00 87.19 93 VAL A N 1
ATOM 759 C CA . VAL A 1 93 ? 6.571 -5.159 0.703 1.00 87.19 93 VAL A CA 1
ATOM 760 C C . VAL A 1 93 ? 5.261 -4.438 0.976 1.00 87.19 93 VAL A C 1
ATOM 762 O O . VAL A 1 93 ? 4.850 -3.592 0.181 1.00 87.19 93 VAL A O 1
ATOM 765 N N . VAL A 1 94 ? 4.617 -4.779 2.090 1.00 88.75 94 VAL A N 1
ATOM 766 C CA . VAL A 1 94 ? 3.451 -4.070 2.621 1.00 88.75 94 VAL A CA 1
ATOM 767 C C . VAL A 1 94 ? 3.886 -3.359 3.894 1.00 88.75 94 VAL A C 1
ATOM 769 O O . VAL A 1 94 ? 4.478 -3.982 4.769 1.00 88.75 94 VAL A O 1
ATOM 772 N N . ILE A 1 95 ? 3.602 -2.065 3.981 1.00 89.06 95 ILE A N 1
ATOM 773 C CA . ILE A 1 95 ? 3.768 -1.260 5.189 1.00 89.06 95 ILE A CA 1
ATOM 774 C C . ILE A 1 95 ? 2.368 -0.883 5.655 1.00 89.06 95 ILE A C 1
ATOM 776 O O . ILE A 1 95 ? 1.662 -0.166 4.943 1.00 89.06 95 ILE A O 1
ATOM 780 N N . ARG A 1 96 ? 1.958 -1.370 6.827 1.00 90.38 96 ARG A N 1
ATOM 781 C CA . ARG A 1 96 ? 0.691 -0.964 7.447 1.00 90.38 96 ARG A CA 1
ATOM 782 C C . ARG A 1 96 ? 0.873 0.361 8.180 1.00 90.38 96 ARG A C 1
ATOM 784 O O . ARG A 1 96 ? 1.986 0.685 8.596 1.00 90.38 96 ARG A O 1
ATOM 791 N N . PHE A 1 97 ? -0.212 1.110 8.351 1.00 86.31 97 PHE A N 1
ATOM 792 C CA . PHE A 1 97 ? -0.194 2.362 9.106 1.00 86.31 97 PHE A CA 1
ATOM 793 C C . PHE A 1 97 ? 0.402 2.184 10.509 1.00 86.31 97 PHE A C 1
ATOM 795 O O . PHE A 1 97 ? 1.213 3.004 10.927 1.00 86.31 97 PHE A O 1
ATOM 802 N N . GLU A 1 98 ? 0.063 1.103 11.214 1.00 86.75 98 GLU A N 1
ATOM 803 C CA . GLU A 1 98 ? 0.544 0.861 12.578 1.00 86.75 98 GLU A CA 1
ATOM 804 C C . GLU A 1 98 ? 2.071 0.708 12.615 1.00 86.75 98 GLU A C 1
ATOM 806 O O . GLU A 1 98 ? 2.742 1.375 13.403 1.00 86.75 98 GLU A O 1
ATOM 811 N N . ASP A 1 99 ? 2.619 -0.099 11.700 1.00 85.75 99 ASP A N 1
ATOM 812 C CA . ASP A 1 99 ? 4.065 -0.328 11.581 1.00 85.75 99 ASP A CA 1
ATOM 813 C C . ASP A 1 99 ? 4.793 0.969 11.172 1.00 85.75 99 ASP A C 1
ATOM 815 O O . ASP A 1 99 ? 5.893 1.272 11.640 1.00 85.75 99 ASP A O 1
ATOM 819 N N . PHE A 1 100 ? 4.170 1.764 10.296 1.00 83.50 100 PHE A N 1
ATOM 820 C CA . PHE A 1 100 ? 4.696 3.059 9.873 1.00 83.50 100 PHE A CA 1
ATOM 821 C C . PHE A 1 100 ? 4.729 4.072 11.023 1.00 83.50 100 PHE A C 1
ATOM 823 O O . PHE A 1 100 ? 5.749 4.729 11.238 1.00 83.50 100 PHE A O 1
ATOM 830 N N . ALA A 1 101 ? 3.638 4.185 11.781 1.00 79.38 101 ALA A N 1
ATOM 831 C CA . ALA A 1 101 ? 3.524 5.105 12.906 1.00 79.38 101 ALA A CA 1
ATOM 832 C C . ALA A 1 101 ? 4.554 4.785 14.000 1.00 79.38 101 ALA A C 1
ATOM 834 O O . ALA A 1 101 ? 5.187 5.695 14.542 1.00 79.38 101 ALA A O 1
ATOM 835 N N . GLU A 1 102 ? 4.774 3.498 14.282 1.00 84.75 102 GLU A N 1
ATOM 836 C CA . GLU A 1 102 ? 5.808 3.046 15.213 1.00 84.75 102 GLU A CA 1
ATOM 837 C C . GLU A 1 102 ? 7.216 3.434 14.734 1.00 84.75 102 GLU A C 1
ATOM 839 O O . GLU A 1 102 ? 7.995 4.010 15.496 1.00 84.75 102 GLU A O 1
ATOM 844 N N . LEU A 1 103 ? 7.529 3.214 13.452 1.00 83.31 103 LEU A N 1
ATOM 845 C CA . LEU A 1 103 ? 8.811 3.612 12.861 1.00 83.31 103 LEU A CA 1
ATOM 846 C C . LEU A 1 103 ? 9.057 5.122 12.949 1.00 83.31 103 LEU A C 1
ATOM 848 O O . LEU A 1 103 ? 10.159 5.548 13.304 1.00 83.31 103 LEU A O 1
ATOM 852 N N . VAL A 1 104 ? 8.046 5.939 12.642 1.00 81.38 104 VAL A N 1
ATOM 853 C CA . VAL A 1 104 ? 8.143 7.405 12.726 1.00 81.38 104 VAL A CA 1
ATOM 854 C C . VAL A 1 104 ? 8.380 7.849 14.167 1.00 81.38 104 VAL A C 1
ATOM 856 O O . VAL A 1 104 ? 9.222 8.718 14.404 1.00 81.38 104 VAL A O 1
ATOM 859 N N . LYS A 1 105 ? 7.681 7.243 15.133 1.00 85.00 105 LYS A N 1
ATOM 860 C CA . LYS A 1 105 ? 7.880 7.512 16.561 1.00 85.00 105 LYS A CA 1
ATOM 861 C C . LYS A 1 105 ? 9.320 7.209 16.986 1.00 85.00 105 LYS A C 1
ATOM 863 O O . LYS A 1 105 ? 9.999 8.106 17.479 1.00 85.00 105 LYS A O 1
ATOM 868 N N . LEU A 1 106 ? 9.813 6.002 16.701 1.00 86.19 106 LEU A N 1
ATOM 869 C CA . LEU A 1 106 ? 11.186 5.590 17.022 1.00 86.19 106 LEU A CA 1
ATOM 870 C C . LEU A 1 106 ? 12.235 6.502 16.375 1.00 86.19 106 LEU A C 1
ATOM 872 O O . LEU A 1 106 ? 13.279 6.786 16.960 1.00 86.19 106 LEU A O 1
ATOM 876 N N . TRP A 1 107 ? 11.984 6.962 15.150 1.00 79.81 107 TRP A N 1
ATOM 877 C CA . TRP A 1 107 ? 12.904 7.855 14.454 1.00 79.81 107 TRP A CA 1
ATOM 878 C C . TRP A 1 107 ? 12.956 9.250 15.078 1.00 79.81 107 TRP A C 1
ATOM 880 O O . TRP A 1 107 ? 14.041 9.822 15.184 1.00 79.81 107 TRP A O 1
ATOM 890 N N . LYS A 1 108 ? 11.807 9.781 15.514 1.00 82.44 108 LYS A N 1
ATOM 891 C CA . LYS A 1 108 ? 11.729 11.051 16.250 1.00 82.44 108 LYS A CA 1
ATOM 892 C C . LYS A 1 108 ? 12.455 10.951 17.594 1.00 82.44 108 LYS A C 1
ATOM 894 O O . LYS A 1 108 ? 13.245 11.832 17.904 1.00 82.44 108 LYS A O 1
ATOM 899 N N . GLU A 1 109 ? 12.266 9.854 18.326 1.00 88.12 109 GLU A N 1
ATOM 900 C CA . GLU A 1 109 ? 12.934 9.595 19.614 1.00 88.12 109 GLU A CA 1
ATOM 901 C C . GLU A 1 109 ? 14.458 9.455 19.496 1.00 88.12 109 GLU A C 1
ATOM 903 O O . GLU A 1 109 ? 15.174 9.817 20.415 1.00 88.12 109 GLU A O 1
ATOM 908 N N . ARG A 1 110 ? 14.975 8.948 18.369 1.00 81.44 110 ARG A N 1
ATOM 909 C CA . ARG A 1 110 ? 16.428 8.821 18.132 1.00 81.44 110 ARG A CA 1
ATOM 910 C C . ARG A 1 110 ? 17.106 10.104 17.648 1.00 81.44 110 ARG A C 1
ATOM 912 O O . ARG A 1 110 ? 18.331 10.131 17.545 1.00 81.44 110 ARG A O 1
ATOM 919 N N . LYS A 1 111 ? 16.325 11.100 17.228 1.00 72.94 111 LYS A N 1
ATOM 920 C CA . LYS A 1 111 ? 16.821 12.373 16.684 1.00 72.94 111 LYS A CA 1
ATOM 921 C C . LYS A 1 111 ? 16.678 13.551 17.649 1.00 72.94 111 LYS A C 1
ATOM 923 O O . LYS A 1 111 ? 17.275 14.589 17.366 1.00 72.94 111 LYS A O 1
ATOM 928 N N . GLY A 1 112 ? 15.872 13.405 18.702 1.00 49.72 112 GLY A N 1
ATOM 929 C CA . GLY A 1 112 ? 15.844 14.299 19.864 1.00 49.72 112 GLY A CA 1
ATOM 930 C C . GLY A 1 112 ? 16.843 13.844 20.915 1.00 49.72 112 GLY A C 1
ATOM 931 O O . GLY A 1 112 ? 17.324 14.730 21.649 1.00 49.72 112 GLY A O 1
#

Foldseek 3Di:
DPPPVVQQVVQLVLVCVVCVVVVWHKDADPCQPNDADPVQHRFGMDTPVPAGEHEDEDCDPPDDDDPPVVVVCLVVVSHQWYWYDYPPDPDIDIDGSVNVVVVVVVVVVVVD

Solvent-accessible surface area (backbone atoms only — not comparable to full-atom values): 6534 Å² total; per-residue (Å²): 142,67,75,65,61,65,46,47,54,50,49,52,50,51,52,37,55,51,38,46,76,72,74,40,58,52,46,73,43,77,55,49,81,78,54,52,46,92,92,52,62,76,28,39,34,34,36,74,90,71,43,30,23,39,68,46,67,32,87,49,91,85,65,84,87,75,58,68,68,59,51,49,34,33,75,73,61,69,23,46,31,43,36,37,33,43,66,95,52,93,62,69,51,78,47,42,40,69,62,48,52,52,51,53,50,54,53,52,66,75,73,110